Protein AF-U2R0X8-F1 (afdb_monomer_lite)

Secondary structure (DSSP, 8-state):
-TTSHHHHHHHHHHH-SSHHHHHHHHHHHHHS-HHHHHHHHHHHHHH----TT----S---EEEETT--STHHHHHHHHHHHHT--EEEETT--S-HHHHSHHHHHHHHHHHHTTSS--S---

InterPro domains:
  IPR000073 Alpha/beta hydrolase fold-1 [PF12697] (29-105)
  IPR029058 Alpha/Beta hydrolase fold [G3DSA:3.40.50.1820] (2-114)
  IPR029058 Alpha/Beta hydrolase fold [SSF53474] (17-113)

Organism: NCBI:txid553198

pLDDT: mean 84.4, std 14.11, range [36.5, 97.44]

Foldseek 3Di:
DCLDLVNQLVVLVLQWLDPVSSVVSSVVSVPDDSVVVVVVVVCCVVVPPDDLLDEDPDQDEAEAEPSAPDCSVVVSVVNCVSHVWDHHHHYSTYNPNCVHPVPVVVVVVVCSVVVVDGTPDDD

Structure (mmCIF, N/CA/C/O backbone):
data_AF-U2R0X8-F1
#
_entry.id   AF-U2R0X8-F1
#
loop_
_atom_site.group_PDB
_atom_site.id
_atom_site.type_symbol
_atom_site.label_atom_id
_atom_site.label_alt_id
_atom_site.label_comp_id
_atom_site.label_asym_id
_atom_site.label_entity_id
_atom_site.label_seq_id
_atom_site.pdbx_PDB_ins_code
_atom_site.Cartn_x
_atom_site.Cartn_y
_atom_site.Cartn_z
_atom_site.occupancy
_atom_site.B_iso_or_equiv
_atom_site.auth_seq_id
_atom_site.auth_comp_id
_atom_site.auth_asym_id
_atom_site.auth_atom_id
_atom_site.pdbx_PDB_model_num
ATOM 1 N N . CYS A 1 1 ? 4.768 -1.723 -28.329 1.00 40.94 1 CYS A N 1
ATOM 2 C CA . CYS A 1 1 ? 4.203 -2.720 -27.390 1.00 40.94 1 CYS A CA 1
ATOM 3 C C . CYS A 1 1 ? 4.514 -2.299 -25.954 1.00 40.94 1 CYS A C 1
ATOM 5 O O . CYS A 1 1 ? 5.679 -1.994 -25.701 1.00 40.94 1 CYS A O 1
ATOM 7 N N . PRO A 1 2 ? 3.548 -2.266 -25.016 1.00 53.31 2 PRO A N 1
ATOM 8 C CA . PRO A 1 2 ? 3.757 -1.786 -23.642 1.00 53.31 2 PRO A CA 1
ATOM 9 C C . PRO A 1 2 ? 4.503 -2.809 -22.758 1.00 53.31 2 PRO A C 1
ATOM 11 O O . PRO A 1 2 ? 4.303 -2.880 -21.557 1.00 53.31 2 PRO A O 1
ATOM 14 N N . THR A 1 3 ? 5.371 -3.615 -23.365 1.00 61.56 3 THR A N 1
ATOM 15 C CA . THR A 1 3 ? 6.119 -4.725 -22.757 1.00 61.56 3 THR A CA 1
ATOM 16 C C . THR A 1 3 ? 7.622 -4.642 -23.046 1.00 61.56 3 THR A C 1
ATOM 18 O O . THR A 1 3 ? 8.385 -5.518 -22.654 1.00 61.56 3 THR A O 1
ATOM 21 N N . GLY A 1 4 ? 8.081 -3.587 -23.732 1.00 73.50 4 GLY A N 1
ATOM 22 C CA . GLY A 1 4 ? 9.510 -3.345 -23.944 1.00 73.50 4 GLY A CA 1
ATOM 23 C C . GLY A 1 4 ? 10.228 -2.954 -22.647 1.00 73.50 4 GLY A C 1
ATOM 24 O O . GLY A 1 4 ? 9.623 -2.384 -21.741 1.00 73.50 4 GLY A O 1
ATOM 25 N N . ARG A 1 5 ? 11.545 -3.188 -22.574 1.00 79.44 5 ARG A N 1
ATOM 26 C CA . ARG A 1 5 ? 12.385 -2.921 -21.385 1.00 79.44 5 ARG A CA 1
ATOM 27 C C . ARG A 1 5 ? 12.206 -1.502 -20.812 1.00 79.44 5 ARG A C 1
ATOM 29 O O . ARG A 1 5 ? 12.177 -1.331 -19.599 1.00 79.44 5 ARG A O 1
ATOM 36 N N . ALA A 1 6 ? 12.024 -0.499 -21.673 1.00 85.50 6 ALA A N 1
ATOM 37 C CA . ALA A 1 6 ? 11.759 0.883 -21.262 1.00 85.50 6 ALA A CA 1
ATOM 38 C C . ALA A 1 6 ? 10.381 1.076 -20.598 1.00 85.50 6 ALA A C 1
ATOM 40 O O . ALA A 1 6 ? 10.253 1.881 -19.682 1.00 85.50 6 ALA A O 1
ATOM 41 N N . ALA A 1 7 ? 9.354 0.340 -21.034 1.00 84.00 7 ALA A N 1
ATOM 42 C CA . ALA A 1 7 ? 8.029 0.380 -20.415 1.00 84.00 7 ALA A CA 1
ATOM 43 C C . ALA A 1 7 ? 8.052 -0.266 -19.022 1.00 84.00 7 ALA A C 1
ATOM 45 O O . ALA A 1 7 ? 7.551 0.331 -18.075 1.00 84.00 7 ALA A O 1
ATOM 46 N N . LEU A 1 8 ? 8.719 -1.420 -18.883 1.00 86.06 8 LEU A N 1
ATOM 47 C CA . LEU A 1 8 ? 8.909 -2.074 -17.582 1.00 86.06 8 LEU A CA 1
ATOM 48 C C . LEU A 1 8 ? 9.673 -1.181 -16.602 1.00 86.06 8 LEU A C 1
ATOM 50 O O . LEU A 1 8 ? 9.325 -1.114 -15.429 1.00 86.06 8 LEU A O 1
ATOM 54 N N . ARG A 1 9 ? 10.692 -0.461 -17.090 1.00 89.38 9 ARG A N 1
ATOM 55 C CA . ARG A 1 9 ? 11.447 0.487 -16.267 1.00 89.38 9 ARG A CA 1
ATOM 56 C C . ARG A 1 9 ? 10.569 1.623 -15.752 1.00 89.38 9 ARG A C 1
ATOM 58 O O . ARG A 1 9 ? 10.589 1.881 -14.558 1.00 89.38 9 ARG A O 1
ATOM 65 N N . ARG A 1 10 ? 9.758 2.239 -16.619 1.00 89.62 10 ARG A N 1
ATOM 66 C CA . ARG A 1 10 ? 8.824 3.298 -16.202 1.00 89.62 10 ARG A CA 1
ATOM 67 C C . ARG A 1 10 ? 7.833 2.811 -15.148 1.00 89.62 10 ARG A C 1
ATOM 69 O O . ARG A 1 10 ? 7.633 3.507 -14.162 1.00 89.62 10 ARG A O 1
ATOM 76 N N . LEU A 1 11 ? 7.265 1.619 -15.337 1.00 87.62 11 LEU A N 1
ATOM 77 C CA . LEU A 1 11 ? 6.330 1.035 -14.374 1.00 87.62 11 LEU A CA 1
ATOM 78 C C . LEU A 1 11 ? 7.012 0.741 -13.030 1.00 87.62 11 LEU A C 1
ATOM 80 O O . LEU A 1 11 ? 6.452 1.003 -11.970 1.00 87.62 11 LEU A O 1
ATOM 84 N N . ALA A 1 12 ? 8.246 0.238 -13.058 1.00 90.62 12 ALA A N 1
ATOM 85 C CA . ALA A 1 12 ? 9.025 0.016 -11.847 1.00 90.62 12 ALA A CA 1
ATOM 86 C C . ALA A 1 12 ? 9.351 1.328 -11.115 1.00 90.62 12 ALA A C 1
ATOM 88 O O . ALA A 1 12 ? 9.210 1.397 -9.896 1.00 90.62 12 ALA A O 1
ATOM 89 N N . ASP A 1 13 ? 9.747 2.369 -11.851 1.00 91.50 13 ASP A N 1
ATOM 90 C CA . ASP A 1 13 ? 10.094 3.675 -11.288 1.00 91.50 13 ASP A CA 1
ATOM 91 C C . ASP A 1 13 ? 8.876 4.380 -10.665 1.00 91.50 13 ASP A C 1
ATOM 93 O O . ASP A 1 13 ? 9.030 5.066 -9.653 1.00 91.50 13 ASP A O 1
ATOM 97 N N . SER A 1 14 ? 7.670 4.167 -11.210 1.00 90.25 14 SER A N 1
ATOM 98 C CA . SER A 1 14 ? 6.416 4.672 -10.630 1.00 90.25 14 SER A CA 1
ATOM 99 C C . SER A 1 14 ? 5.901 3.843 -9.450 1.00 90.25 14 SER A C 1
ATOM 101 O O . SER A 1 14 ? 5.060 4.322 -8.697 1.00 90.25 14 SER A O 1
ATOM 103 N N . SER A 1 15 ? 6.380 2.607 -9.274 1.00 91.88 15 SER A N 1
ATOM 104 C CA . SER A 1 15 ? 5.873 1.697 -8.237 1.00 91.88 15 SER A CA 1
ATOM 105 C C . SER A 1 15 ? 6.421 1.995 -6.838 1.00 91.88 15 SER A C 1
ATOM 107 O O . SER A 1 15 ? 5.865 1.536 -5.849 1.00 91.88 15 SER A O 1
ATOM 109 N N . SER A 1 16 ? 7.536 2.710 -6.712 1.00 94.12 16 SER A N 1
ATOM 110 C CA . SER A 1 16 ? 8.209 2.886 -5.421 1.00 94.12 16 SER A CA 1
ATOM 111 C C . SER A 1 16 ? 9.035 4.167 -5.388 1.00 94.12 16 SER A C 1
ATOM 113 O O . SER A 1 16 ? 9.567 4.620 -6.411 1.00 94.12 16 SER A O 1
ATOM 115 N N . THR A 1 17 ? 9.162 4.751 -4.199 1.00 95.44 17 THR A N 1
ATOM 116 C CA . THR A 1 17 ? 9.997 5.935 -3.954 1.00 95.44 17 THR A CA 1
ATOM 117 C C . THR A 1 17 ? 11.438 5.579 -3.588 1.00 95.44 17 THR A C 1
ATOM 119 O O . THR A 1 17 ? 12.322 6.431 -3.693 1.00 95.44 17 THR A O 1
ATOM 122 N N . THR A 1 18 ? 11.719 4.315 -3.255 1.00 93.69 18 THR A N 1
ATOM 123 C CA . THR A 1 18 ? 13.058 3.847 -2.882 1.00 93.69 18 THR A CA 1
ATOM 124 C C . THR A 1 18 ? 13.794 3.165 -4.048 1.00 93.69 18 THR A C 1
ATOM 126 O O . THR A 1 18 ? 13.191 2.454 -4.857 1.00 93.69 18 THR A O 1
ATOM 129 N N . PRO A 1 19 ? 15.138 3.279 -4.145 1.00 94.50 19 PRO A N 1
ATOM 130 C CA . PRO A 1 19 ? 15.911 2.534 -5.145 1.00 94.50 19 PRO A CA 1
ATOM 131 C C . PRO A 1 19 ? 15.724 1.014 -5.035 1.00 94.50 19 PRO A C 1
ATOM 133 O O . PRO A 1 19 ? 15.665 0.311 -6.046 1.00 94.50 19 PRO A O 1
ATOM 136 N N . ARG A 1 20 ? 15.602 0.506 -3.800 1.00 92.94 20 ARG A N 1
ATOM 137 C CA . ARG A 1 20 ? 15.380 -0.915 -3.516 1.00 92.94 20 ARG A CA 1
ATOM 138 C C . ARG A 1 20 ? 14.023 -1.383 -4.038 1.00 92.94 20 ARG A C 1
ATOM 140 O O . ARG A 1 20 ? 13.979 -2.420 -4.704 1.00 92.94 20 ARG A O 1
ATOM 147 N N . GLY A 1 21 ? 12.950 -0.641 -3.767 1.00 94.62 21 GLY A N 1
ATOM 148 C CA . GLY A 1 21 ? 11.611 -1.003 -4.226 1.00 94.62 21 GLY A CA 1
ATOM 149 C C . GLY A 1 21 ? 11.470 -0.913 -5.743 1.00 94.62 21 GLY A C 1
ATOM 150 O O . GLY A 1 21 ? 10.962 -1.852 -6.353 1.00 94.62 21 GLY A O 1
ATOM 151 N N . ARG A 1 22 ? 12.054 0.103 -6.391 1.00 95.38 22 ARG A N 1
ATOM 152 C CA . ARG A 1 22 ? 12.123 0.173 -7.867 1.00 95.38 22 ARG A CA 1
ATOM 153 C C . ARG A 1 22 ? 12.874 -1.013 -8.473 1.00 95.38 22 ARG A C 1
ATOM 155 O O . ARG A 1 22 ? 12.430 -1.604 -9.456 1.00 95.38 22 ARG A O 1
ATOM 162 N N . ALA A 1 23 ? 14.002 -1.406 -7.877 1.00 94.38 23 ALA A N 1
ATOM 163 C CA . ALA A 1 23 ? 14.755 -2.571 -8.334 1.00 94.38 23 ALA A CA 1
ATOM 164 C C . ALA A 1 23 ? 13.970 -3.879 -8.144 1.00 94.38 23 ALA A C 1
ATOM 166 O O . ALA A 1 23 ? 14.031 -4.755 -9.008 1.00 94.38 23 ALA A O 1
ATOM 167 N N . LEU A 1 24 ? 13.236 -4.017 -7.036 1.00 94.69 24 LEU A N 1
ATOM 168 C CA . LEU A 1 24 ? 12.338 -5.147 -6.803 1.00 94.69 24 LEU A CA 1
ATOM 169 C C . LEU A 1 24 ? 11.224 -5.188 -7.855 1.00 94.69 24 LEU A C 1
ATOM 171 O O . LEU A 1 24 ? 11.072 -6.215 -8.512 1.00 94.69 24 LEU A O 1
ATOM 175 N N . ALA A 1 25 ? 10.522 -4.073 -8.070 1.00 92.94 25 ALA A N 1
ATOM 176 C CA . ALA A 1 25 ? 9.458 -3.960 -9.064 1.00 92.94 25 ALA A CA 1
ATOM 177 C C . ALA A 1 25 ? 9.951 -4.352 -10.462 1.00 92.94 25 ALA A C 1
ATOM 179 O O . ALA A 1 25 ? 9.330 -5.174 -11.133 1.00 92.94 25 ALA A O 1
ATOM 180 N N . LEU A 1 26 ? 11.116 -3.841 -10.877 1.00 92.94 26 LEU A N 1
ATOM 181 C CA . LEU A 1 26 ? 11.699 -4.174 -12.175 1.00 92.94 26 LEU A CA 1
ATOM 182 C C . LEU A 1 26 ? 11.996 -5.671 -12.307 1.00 92.94 26 LEU A C 1
ATOM 184 O O . LEU A 1 26 ? 11.695 -6.250 -13.349 1.00 92.94 26 LEU A O 1
ATOM 188 N N . ARG A 1 27 ? 12.577 -6.300 -11.274 1.00 92.69 27 ARG A N 1
ATOM 189 C CA . ARG A 1 27 ? 12.849 -7.747 -11.289 1.00 92.69 27 ARG A CA 1
ATOM 190 C C . ARG A 1 27 ? 11.559 -8.556 -11.369 1.00 92.69 27 ARG A C 1
ATOM 192 O O . ARG A 1 27 ? 11.488 -9.463 -12.191 1.00 92.69 27 ARG A O 1
ATOM 199 N N . SER A 1 28 ? 10.551 -8.210 -10.569 1.00 90.81 28 SER A N 1
ATOM 200 C CA . SER A 1 28 ? 9.260 -8.905 -10.567 1.00 90.81 28 SER A CA 1
ATOM 201 C C . SER A 1 28 ? 8.556 -8.788 -11.918 1.00 90.81 28 SER A C 1
ATOM 203 O O . SER A 1 28 ? 8.125 -9.792 -12.474 1.00 90.81 28 SER A O 1
ATOM 205 N N . LEU A 1 29 ? 8.513 -7.586 -12.498 1.00 87.88 29 LEU A N 1
ATOM 206 C CA . LEU A 1 29 ? 7.901 -7.347 -13.806 1.00 87.88 29 LEU A CA 1
ATOM 207 C C . LEU A 1 29 ? 8.651 -8.052 -14.944 1.00 87.88 29 LEU A C 1
ATOM 209 O O . LEU A 1 29 ? 8.023 -8.597 -15.846 1.00 87.88 29 LEU A O 1
ATOM 213 N N . ALA A 1 30 ? 9.987 -8.057 -14.908 1.00 87.81 30 ALA A N 1
ATOM 214 C CA . ALA A 1 30 ? 10.810 -8.720 -15.919 1.00 87.81 30 ALA A CA 1
ATOM 215 C C . ALA A 1 30 ? 10.752 -10.256 -15.841 1.00 87.81 30 ALA A C 1
ATOM 217 O O . ALA A 1 30 ? 11.053 -10.917 -16.833 1.00 87.81 30 ALA A O 1
ATOM 218 N N . ALA A 1 31 ? 10.377 -10.817 -14.688 1.00 87.75 31 ALA A N 1
ATOM 219 C CA . ALA A 1 31 ? 10.194 -12.255 -14.507 1.00 87.75 31 ALA A CA 1
ATOM 220 C C . ALA A 1 31 ? 8.862 -12.772 -15.083 1.00 87.75 31 ALA A C 1
ATOM 222 O O . ALA A 1 31 ? 8.711 -13.976 -15.287 1.00 87.75 31 ALA A O 1
ATOM 223 N N . LEU A 1 32 ? 7.898 -11.887 -15.361 1.00 81.62 32 LEU A N 1
ATOM 224 C CA . LEU A 1 32 ? 6.613 -12.275 -15.935 1.00 81.62 32 LEU A CA 1
ATOM 225 C C . LEU A 1 32 ? 6.733 -12.493 -17.452 1.00 81.62 32 LEU A C 1
ATOM 227 O O . LEU A 1 32 ? 7.287 -11.643 -18.158 1.00 81.62 32 LEU A O 1
ATOM 231 N N . PRO A 1 33 ? 6.144 -13.570 -18.007 1.00 81.00 33 PRO A N 1
ATOM 232 C CA . PRO A 1 33 ? 5.962 -13.684 -19.447 1.00 81.00 33 PRO A CA 1
ATOM 233 C C . PRO A 1 33 ? 5.207 -12.460 -19.986 1.00 81.00 33 PRO A C 1
ATOM 235 O O . PRO A 1 33 ? 4.195 -12.051 -19.418 1.00 81.00 33 PRO A O 1
ATOM 238 N N . ALA A 1 34 ? 5.649 -11.888 -21.112 1.00 70.00 34 ALA A N 1
ATOM 239 C CA . ALA A 1 34 ? 5.085 -10.637 -21.641 1.00 70.00 34 ALA A CA 1
ATOM 240 C C . ALA A 1 34 ? 3.562 -10.696 -21.893 1.00 70.00 34 ALA A C 1
ATOM 242 O O . ALA A 1 34 ? 2.867 -9.692 -21.745 1.00 70.00 34 ALA A O 1
ATOM 243 N N . GLY A 1 35 ? 3.036 -11.873 -22.252 1.00 69.06 35 GLY A N 1
ATOM 244 C CA . GLY A 1 35 ? 1.598 -12.098 -22.424 1.00 69.06 35 GLY A CA 1
ATOM 245 C C . GLY A 1 35 ? 0.815 -12.204 -21.111 1.00 69.06 35 GLY A C 1
ATOM 246 O O . GLY A 1 35 ? -0.387 -11.949 -21.112 1.00 69.06 35 GLY A O 1
ATOM 247 N N . LEU A 1 36 ? 1.482 -12.545 -20.004 1.00 75.12 36 LEU A N 1
ATOM 248 C CA . LEU A 1 36 ? 0.864 -12.715 -18.691 1.00 75.12 36 LEU A CA 1
ATOM 249 C C . LEU A 1 36 ? 0.631 -11.364 -18.013 1.00 75.12 36 LEU A C 1
ATOM 251 O O . LEU A 1 36 ? -0.480 -11.116 -17.575 1.00 75.12 36 LEU A O 1
ATOM 255 N N . LEU A 1 37 ? 1.613 -10.454 -18.031 1.00 70.12 37 LEU A N 1
ATOM 256 C CA . LEU A 1 37 ? 1.479 -9.131 -17.402 1.00 70.12 37 LEU A CA 1
ATOM 257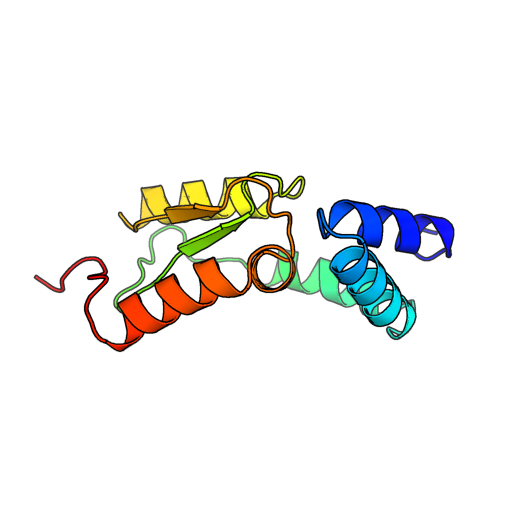 C C . LEU A 1 37 ? 0.259 -8.355 -17.923 1.00 70.12 37 LEU A C 1
ATOM 259 O O . LEU A 1 37 ? -0.524 -7.823 -17.142 1.00 70.12 37 LEU A O 1
ATOM 263 N N . ARG A 1 38 ? 0.066 -8.323 -19.249 1.00 69.44 38 ARG A N 1
ATOM 264 C CA . ARG A 1 38 ? -1.097 -7.654 -19.852 1.00 69.44 38 ARG A CA 1
ATOM 265 C C . ARG A 1 38 ? -2.410 -8.298 -19.405 1.00 69.44 38 ARG A C 1
ATOM 267 O O . ARG A 1 38 ? -3.358 -7.578 -19.129 1.00 69.44 38 ARG A O 1
ATOM 274 N N . ARG A 1 39 ? -2.463 -9.632 -19.354 1.00 69.88 39 ARG A N 1
ATOM 275 C CA . ARG A 1 39 ? -3.659 -10.362 -18.912 1.00 69.88 39 ARG A CA 1
ATOM 276 C C . ARG A 1 39 ? -3.952 -10.100 -17.439 1.00 69.88 39 ARG A C 1
ATOM 278 O O . ARG A 1 39 ? -5.096 -9.845 -17.112 1.00 69.88 39 ARG A O 1
ATOM 285 N N . THR A 1 40 ? -2.934 -10.086 -16.582 1.00 70.19 40 THR A N 1
ATOM 286 C CA . THR A 1 40 ? -3.094 -9.793 -15.152 1.00 70.19 40 THR A CA 1
ATOM 287 C C . THR A 1 40 ? -3.700 -8.411 -14.924 1.00 70.19 40 THR A C 1
ATOM 289 O O . THR A 1 40 ? -4.619 -8.290 -14.129 1.00 70.19 40 THR A O 1
ATOM 292 N N . LEU A 1 41 ? -3.236 -7.384 -15.643 1.00 69.44 41 LEU A N 1
ATOM 293 C CA . LEU A 1 41 ? -3.776 -6.029 -15.484 1.00 69.44 41 LEU A CA 1
ATOM 294 C C . LEU A 1 41 ? -5.234 -5.907 -15.952 1.00 69.44 41 LEU A C 1
ATOM 296 O O . LEU A 1 41 ? -6.001 -5.195 -15.323 1.00 69.44 41 LEU A O 1
ATOM 300 N N . VAL A 1 42 ? -5.613 -6.608 -17.026 1.00 67.19 42 VAL A N 1
ATOM 301 C CA . VAL A 1 42 ? -6.996 -6.611 -17.537 1.00 67.19 42 VAL A CA 1
ATOM 302 C C . VAL A 1 42 ? -7.936 -7.356 -16.589 1.00 67.19 42 VAL A C 1
ATOM 304 O O . VAL A 1 42 ? -8.984 -6.833 -16.246 1.00 67.19 42 VAL A O 1
ATOM 307 N N . VAL A 1 43 ? -7.533 -8.533 -16.103 1.00 65.50 43 VAL A N 1
ATOM 308 C CA . VAL A 1 43 ? -8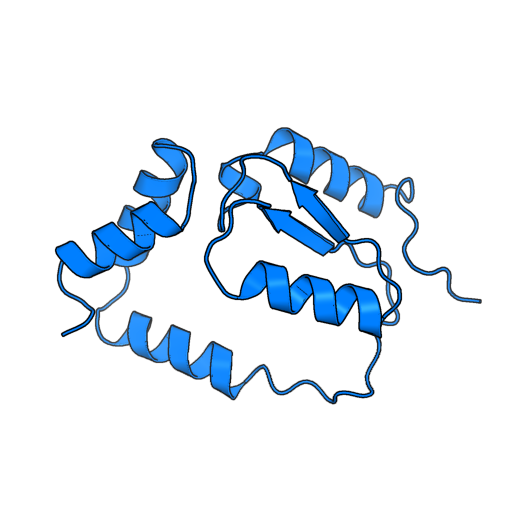.360 -9.347 -15.195 1.00 65.50 43 VAL A CA 1
ATOM 309 C C . VAL A 1 43 ? -8.619 -8.628 -13.873 1.00 65.50 43 VAL A C 1
ATOM 311 O O . VAL A 1 43 ? -9.709 -8.727 -13.331 1.00 65.50 43 VAL A O 1
ATOM 314 N N . VAL A 1 44 ? -7.644 -7.879 -13.350 1.00 64.69 44 VAL A N 1
ATOM 315 C CA . VAL A 1 44 ? -7.857 -7.085 -12.131 1.00 64.69 44 VAL A CA 1
ATOM 316 C C . VAL A 1 44 ? -8.930 -6.014 -12.349 1.00 64.69 44 VAL A C 1
ATOM 318 O O . VAL A 1 44 ? -9.739 -5.802 -11.462 1.00 64.69 44 VAL A O 1
ATOM 321 N N . ASP A 1 45 ? -8.980 -5.367 -13.511 1.00 63.38 45 ASP A N 1
ATOM 322 C CA . ASP A 1 45 ? -9.998 -4.348 -13.804 1.00 63.38 45 ASP A CA 1
ATOM 323 C C . ASP A 1 45 ? -11.392 -4.967 -14.037 1.00 63.38 45 ASP A C 1
ATOM 325 O O . ASP A 1 45 ? -12.392 -4.457 -13.538 1.00 63.38 45 ASP A O 1
ATOM 329 N N . GLU A 1 46 ? -11.450 -6.107 -14.736 1.00 59.00 46 GLU A N 1
ATOM 330 C CA . GLU A 1 46 ? -12.699 -6.807 -15.079 1.00 59.00 46 GLU A CA 1
ATOM 331 C C . GLU A 1 46 ? -13.348 -7.520 -13.875 1.00 59.00 46 GLU A C 1
ATOM 333 O O . GLU A 1 46 ? -14.573 -7.540 -13.762 1.00 59.00 46 GLU A O 1
ATOM 338 N N . GLU A 1 47 ? -12.552 -8.082 -12.959 1.00 55.47 47 GLU A N 1
ATOM 339 C CA . GLU A 1 47 ? -13.047 -8.891 -11.831 1.00 55.47 47 GLU A CA 1
ATOM 340 C C . GLU A 1 47 ? -13.283 -8.079 -10.545 1.00 55.47 47 GLU A C 1
ATOM 342 O O . GLU A 1 47 ? -13.910 -8.571 -9.608 1.00 55.47 47 GLU A O 1
ATOM 347 N N . LEU A 1 48 ? -12.817 -6.825 -10.468 1.00 61.38 48 LEU A N 1
ATOM 348 C CA . LEU A 1 48 ? -13.031 -5.949 -9.303 1.00 61.38 48 LEU A CA 1
ATOM 349 C C . LEU A 1 48 ? -14.419 -5.279 -9.275 1.00 61.38 48 LEU A C 1
ATOM 351 O O . LEU A 1 48 ? -14.614 -4.280 -8.579 1.00 61.38 48 LEU A O 1
ATOM 355 N N . GLY A 1 49 ? -15.401 -5.832 -9.989 1.00 58.78 49 GLY A N 1
ATOM 356 C CA . GLY A 1 49 ? -16.799 -5.416 -9.908 1.00 58.78 49 GLY A CA 1
ATOM 357 C C . GLY A 1 49 ? -17.399 -5.722 -8.535 1.00 58.78 49 GLY A C 1
ATOM 358 O O . GLY A 1 49 ? -18.045 -6.750 -8.351 1.00 58.78 49 GLY A O 1
ATOM 359 N N . ALA A 1 50 ? -17.181 -4.839 -7.563 1.00 62.72 50 ALA A N 1
ATOM 360 C CA . ALA A 1 50 ? -17.856 -4.899 -6.275 1.00 62.72 50 ALA A CA 1
ATOM 361 C C . ALA A 1 50 ? -19.306 -4.409 -6.414 1.00 62.72 50 ALA A C 1
ATOM 363 O O . ALA A 1 50 ? -19.571 -3.430 -7.115 1.00 62.72 50 ALA A O 1
ATOM 364 N N . ASP A 1 51 ? -20.231 -5.072 -5.716 1.00 72.94 51 ASP A N 1
ATOM 365 C CA . ASP A 1 51 ? -21.552 -4.508 -5.439 1.00 72.94 51 ASP A CA 1
ATOM 366 C C . ASP A 1 51 ? -21.349 -3.165 -4.709 1.00 72.94 51 ASP A C 1
ATOM 368 O O . ASP A 1 51 ? -20.740 -3.156 -3.633 1.00 72.94 51 ASP A O 1
ATOM 372 N N . PRO A 1 52 ? -21.797 -2.032 -5.283 1.00 74.38 52 PRO A N 1
ATOM 37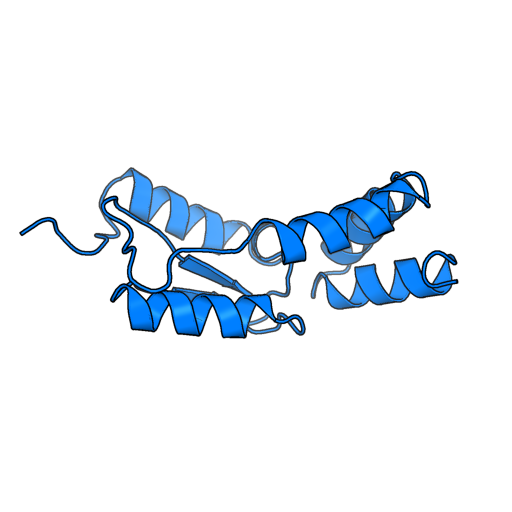3 C CA . PRO A 1 52 ? -21.546 -0.711 -4.718 1.00 74.38 52 PRO A CA 1
ATOM 374 C C . PRO A 1 52 ? -22.232 -0.481 -3.368 1.00 74.38 52 PRO A C 1
ATOM 376 O O . PRO A 1 52 ? -21.913 0.516 -2.723 1.00 74.38 52 PRO A O 1
ATOM 379 N N . ASP A 1 53 ? -23.150 -1.357 -2.950 1.00 81.75 53 ASP A N 1
ATOM 380 C CA . ASP A 1 53 ? -23.858 -1.260 -1.673 1.00 81.75 53 ASP A CA 1
ATOM 381 C C . ASP A 1 53 ? -23.285 -2.201 -0.595 1.00 81.75 53 ASP A C 1
ATOM 383 O O . ASP A 1 53 ? -23.654 -2.109 0.585 1.00 81.75 53 ASP A O 1
ATOM 387 N N . GLN A 1 54 ? -22.371 -3.105 -0.966 1.00 83.62 54 GLN A N 1
ATOM 388 C CA . GLN A 1 54 ? -21.796 -4.069 -0.036 1.00 83.62 54 GLN A CA 1
ATOM 389 C C . GLN A 1 54 ? -20.681 -3.447 0.814 1.00 83.62 54 GLN A C 1
ATOM 391 O O . GLN A 1 54 ? -19.586 -3.164 0.333 1.00 83.62 54 GLN A O 1
ATOM 396 N N . ARG A 1 55 ? -20.931 -3.358 2.126 1.00 86.50 55 ARG A N 1
ATOM 397 C CA . ARG A 1 55 ? -19.952 -2.897 3.122 1.00 86.50 55 ARG A CA 1
ATOM 398 C C . ARG A 1 55 ? -19.138 -4.032 3.734 1.00 86.50 55 ARG A C 1
ATOM 400 O O . ARG A 1 55 ? -19.633 -5.151 3.912 1.00 86.50 55 ARG A O 1
ATOM 407 N N . VAL A 1 56 ? -17.914 -3.730 4.165 1.00 87.12 56 VAL A N 1
ATOM 408 C CA . VAL A 1 56 ? -17.075 -4.689 4.898 1.00 87.12 56 VAL A CA 1
ATOM 409 C C . VAL A 1 56 ? -17.551 -4.878 6.345 1.00 87.12 56 VAL A C 1
ATOM 411 O O . VAL A 1 56 ? -17.606 -3.940 7.134 1.00 87.12 56 VAL A O 1
ATOM 414 N N . GLY A 1 57 ? -17.851 -6.127 6.723 1.00 87.00 57 GLY A N 1
ATOM 415 C CA . GLY A 1 57 ? -18.354 -6.497 8.058 1.00 87.00 57 GLY A CA 1
ATOM 416 C C . GLY A 1 57 ? -17.306 -7.007 9.059 1.00 87.00 57 GLY A C 1
ATOM 417 O O . GLY A 1 57 ? -17.676 -7.612 10.070 1.00 87.00 57 GLY A O 1
ATOM 418 N N . VAL A 1 58 ? -16.011 -6.843 8.774 1.00 86.75 58 VAL A N 1
ATOM 419 C CA . VAL A 1 58 ? -14.890 -7.331 9.604 1.00 86.75 58 VAL A CA 1
ATOM 420 C C . VAL A 1 58 ? -13.869 -6.220 9.874 1.00 86.75 58 VAL A C 1
ATOM 422 O O . VAL A 1 58 ? -13.780 -5.281 9.078 1.00 86.75 58 VAL A O 1
ATOM 425 N N . PRO A 1 59 ? -13.071 -6.304 10.961 1.00 88.44 59 PRO A N 1
ATOM 426 C CA . PRO A 1 59 ? -11.979 -5.363 11.197 1.00 88.44 59 PRO A CA 1
ATOM 427 C C . PRO A 1 59 ? -11.065 -5.265 9.974 1.00 88.44 59 PRO A C 1
ATOM 429 O O . PRO A 1 59 ? -10.544 -6.274 9.501 1.00 88.44 59 PRO A O 1
ATOM 432 N N . THR A 1 60 ? -10.901 -4.049 9.457 1.00 91.50 60 THR A N 1
ATOM 433 C CA . THR A 1 60 ? -10.228 -3.794 8.179 1.00 91.50 60 THR A CA 1
ATOM 434 C C . THR A 1 60 ? -9.293 -2.607 8.315 1.00 91.50 60 THR A C 1
ATOM 436 O O . THR A 1 60 ? -9.691 -1.552 8.803 1.00 91.50 60 THR A O 1
ATOM 439 N N . LEU A 1 61 ? -8.051 -2.789 7.866 1.00 93.50 61 LEU A N 1
ATOM 440 C CA . LEU A 1 61 ? -7.037 -1.745 7.777 1.00 93.50 61 LEU A CA 1
ATOM 441 C C . LEU A 1 61 ? -6.864 -1.345 6.314 1.00 93.50 61 LEU A C 1
ATOM 443 O O . LEU A 1 61 ? -6.485 -2.174 5.487 1.00 93.50 61 LEU A O 1
ATOM 447 N N . LEU A 1 62 ? -7.080 -0.066 6.014 1.00 95.31 62 LEU A N 1
ATOM 448 C CA . LEU A 1 62 ? -6.722 0.518 4.728 1.00 95.31 62 LEU A CA 1
ATOM 449 C C . LEU A 1 62 ? -5.412 1.295 4.882 1.00 95.31 62 LEU A C 1
ATOM 451 O O . LEU A 1 62 ? -5.326 2.232 5.675 1.00 95.31 62 LEU A O 1
ATOM 455 N N . VAL A 1 63 ? -4.389 0.913 4.117 1.00 96.25 63 VAL A N 1
ATOM 456 C CA . VAL A 1 63 ? -3.079 1.574 4.106 1.00 96.25 63 VAL A CA 1
ATOM 457 C C . VAL A 1 63 ? -2.557 1.700 2.677 1.00 96.25 63 VAL A C 1
ATOM 459 O O . VAL A 1 63 ? -2.562 0.727 1.925 1.00 96.25 63 VAL A O 1
ATOM 462 N N . CYS A 1 64 ? -2.098 2.890 2.294 1.00 96.62 64 CYS A N 1
ATOM 463 C CA . CYS A 1 64 ? -1.461 3.129 0.997 1.00 96.62 64 CYS A CA 1
ATOM 464 C C . CYS A 1 64 ? -0.353 4.176 1.094 1.00 96.62 64 CYS A C 1
ATOM 466 O O . CYS A 1 64 ? -0.292 4.953 2.045 1.00 96.62 64 CYS A O 1
ATOM 468 N N . GLY A 1 65 ? 0.517 4.232 0.089 1.00 96.56 65 GLY A N 1
ATOM 469 C CA . GLY A 1 65 ? 1.502 5.300 -0.019 1.00 96.56 65 GLY A CA 1
ATOM 470 C C . GLY A 1 65 ? 0.869 6.614 -0.474 1.00 96.56 65 GLY A C 1
ATOM 471 O O . GLY A 1 65 ? 0.107 6.652 -1.442 1.00 96.56 65 GLY A O 1
ATOM 472 N N . ALA A 1 66 ? 1.194 7.720 0.194 1.00 95.19 66 ALA A N 1
ATOM 473 C CA . ALA A 1 66 ? 0.698 9.044 -0.187 1.00 95.19 66 ALA A CA 1
ATOM 474 C C . ALA A 1 66 ? 1.298 9.548 -1.514 1.00 95.19 66 ALA A C 1
ATOM 476 O O . ALA A 1 66 ? 0.719 10.432 -2.151 1.00 95.19 66 ALA A O 1
ATOM 477 N N . ALA A 1 67 ? 2.445 8.996 -1.923 1.00 94.00 67 ALA A N 1
ATOM 478 C CA . ALA A 1 67 ? 3.104 9.276 -3.194 1.00 94.00 67 ALA A CA 1
ATOM 479 C C . ALA A 1 67 ? 2.762 8.243 -4.284 1.00 94.00 67 ALA A C 1
ATOM 481 O O . ALA A 1 67 ? 3.388 8.263 -5.345 1.00 94.00 67 ALA A O 1
ATOM 482 N N . ASP A 1 68 ? 1.792 7.347 -4.052 1.00 90.00 68 ASP A N 1
ATOM 483 C CA . ASP A 1 68 ? 1.284 6.478 -5.113 1.00 90.00 68 ASP A CA 1
ATOM 484 C C . ASP A 1 68 ? 0.628 7.330 -6.214 1.00 90.00 68 ASP A C 1
ATOM 486 O O . ASP A 1 68 ? -0.318 8.090 -5.976 1.00 90.00 68 ASP A O 1
ATOM 490 N N . ALA A 1 69 ? 1.188 7.223 -7.419 1.00 77.75 69 ALA A N 1
ATOM 491 C CA . ALA A 1 69 ? 0.747 7.931 -8.614 1.00 77.75 69 ALA A CA 1
ATOM 492 C C . ALA A 1 69 ? -0.300 7.145 -9.426 1.00 77.75 69 ALA A C 1
ATOM 494 O O . ALA A 1 69 ? -0.785 7.658 -10.434 1.00 77.75 69 ALA A O 1
ATOM 495 N N . ALA A 1 70 ? -0.627 5.916 -9.018 1.00 78.75 70 ALA A N 1
ATOM 496 C CA . ALA A 1 70 ? -1.697 5.111 -9.595 1.00 78.75 70 ALA A CA 1
ATOM 497 C C . ALA A 1 70 ? -3.058 5.402 -8.930 1.00 78.75 70 ALA A C 1
ATOM 499 O O . ALA A 1 70 ? -3.167 6.134 -7.943 1.00 78.75 70 ALA A O 1
ATOM 500 N N . ASP A 1 71 ? -4.116 4.767 -9.441 1.00 81.88 71 ASP A N 1
ATOM 501 C CA . ASP A 1 71 ? -5.493 4.965 -8.966 1.00 81.88 71 ASP A CA 1
ATOM 502 C C . ASP A 1 71 ? -5.803 4.325 -7.602 1.00 81.88 71 ASP A C 1
ATOM 504 O O . ASP A 1 71 ? -6.906 4.501 -7.073 1.00 81.88 71 ASP A O 1
ATOM 508 N N . VAL A 1 72 ? -4.850 3.616 -6.986 1.00 85.00 72 VAL A N 1
ATOM 509 C CA . VAL A 1 72 ? -5.056 2.928 -5.700 1.00 85.00 72 VAL A CA 1
ATOM 510 C C . VAL A 1 72 ? -5.446 3.909 -4.603 1.00 85.00 72 VAL A C 1
ATOM 512 O O . VAL A 1 72 ? -6.454 3.699 -3.936 1.00 85.00 72 VAL A O 1
ATOM 515 N N . ARG A 1 73 ? -4.720 5.022 -4.451 1.00 89.81 73 ARG A N 1
ATOM 516 C CA . ARG A 1 73 ? -5.016 6.019 -3.409 1.00 89.81 73 ARG A CA 1
ATOM 517 C C . ARG A 1 73 ? -6.419 6.607 -3.561 1.00 89.81 73 ARG A C 1
ATOM 519 O O . ARG A 1 73 ? -7.164 6.711 -2.589 1.00 89.81 73 ARG A O 1
ATOM 526 N N . ALA A 1 74 ? -6.802 6.970 -4.785 1.00 89.56 74 ALA A N 1
ATOM 527 C CA . ALA A 1 74 ? -8.137 7.493 -5.063 1.00 89.56 74 ALA A CA 1
ATOM 528 C C . ALA A 1 74 ? -9.223 6.443 -4.772 1.00 89.56 74 ALA A C 1
ATOM 530 O O . ALA A 1 74 ? -10.256 6.769 -4.187 1.00 89.56 74 ALA A O 1
ATOM 531 N N . SER A 1 75 ? -8.970 5.184 -5.130 1.00 89.06 75 SER A N 1
ATOM 532 C CA . SER A 1 75 ? -9.885 4.064 -4.890 1.00 89.06 75 SER A CA 1
ATOM 533 C C . SER A 1 75 ? -10.039 3.752 -3.401 1.00 89.06 75 SER A C 1
ATOM 535 O O . SER A 1 75 ? -11.162 3.633 -2.920 1.00 89.06 75 SER A O 1
ATOM 537 N N . MET A 1 76 ? -8.944 3.730 -2.639 1.00 91.94 76 MET A N 1
ATOM 538 C CA . MET A 1 76 ? -8.979 3.493 -1.192 1.00 91.94 76 MET A CA 1
ATOM 539 C C . MET A 1 76 ? -9.646 4.638 -0.429 1.00 91.94 76 MET A C 1
ATOM 541 O O . MET A 1 76 ? -10.359 4.374 0.532 1.00 91.94 76 MET A O 1
ATOM 545 N N . ARG A 1 77 ? -9.506 5.895 -0.876 1.00 92.94 77 ARG A N 1
ATOM 546 C CA . ARG A 1 77 ? -10.273 7.023 -0.312 1.00 92.94 77 ARG A CA 1
ATOM 547 C C . ARG A 1 77 ? -11.776 6.855 -0.519 1.00 92.94 77 ARG A C 1
ATOM 549 O O . ARG A 1 77 ? -12.541 7.097 0.411 1.00 92.94 77 ARG A O 1
ATOM 556 N N . ARG A 1 78 ? -12.201 6.434 -1.717 1.00 91.44 78 ARG A N 1
ATOM 557 C CA . ARG A 1 78 ? -13.620 6.154 -1.997 1.00 91.44 78 ARG A CA 1
ATOM 558 C C . ARG A 1 78 ? -14.141 5.012 -1.129 1.00 91.44 78 ARG A C 1
ATOM 560 O O . ARG A 1 78 ? -15.207 5.159 -0.545 1.00 91.44 78 ARG A O 1
ATOM 567 N N . TRP A 1 79 ? -13.372 3.933 -0.992 1.00 90.06 79 TRP A N 1
ATOM 568 C CA . TRP A 1 79 ? -13.736 2.809 -0.129 1.00 90.06 79 TRP A CA 1
ATOM 569 C C . TRP A 1 79 ? -13.835 3.226 1.343 1.00 90.06 79 TRP A C 1
ATOM 571 O O . TRP A 1 79 ? -14.846 2.971 1.989 1.00 90.06 79 TRP A O 1
ATOM 581 N N . ALA A 1 80 ? -12.839 3.954 1.852 1.00 92.81 80 ALA A N 1
ATOM 582 C CA . ALA A 1 80 ? -12.841 4.461 3.219 1.00 92.81 80 ALA A CA 1
ATOM 583 C C . ALA A 1 80 ? -14.073 5.328 3.514 1.00 92.81 80 ALA A C 1
ATOM 585 O O . ALA A 1 80 ? -14.719 5.152 4.543 1.00 92.81 80 ALA A O 1
ATOM 586 N N . ALA A 1 81 ? -14.431 6.223 2.588 1.00 92.06 81 ALA A N 1
ATOM 587 C CA . ALA A 1 81 ? -15.624 7.054 2.710 1.00 92.06 81 ALA A CA 1
ATOM 588 C C . ALA A 1 81 ? -16.924 6.238 2.632 1.00 92.06 81 ALA A C 1
ATOM 590 O O . ALA A 1 81 ? -17.855 6.511 3.387 1.00 92.06 81 ALA A O 1
ATOM 591 N N . HIS A 1 82 ? -16.984 5.245 1.741 1.00 90.38 82 HIS A N 1
ATOM 592 C CA . HIS A 1 82 ? -18.148 4.374 1.593 1.00 90.38 82 HIS A CA 1
ATOM 593 C C . HIS A 1 82 ? -18.411 3.573 2.878 1.00 90.38 82 HIS A C 1
ATOM 595 O O . HIS A 1 82 ? -19.513 3.648 3.426 1.00 90.38 82 HIS A O 1
ATOM 601 N N . ASP A 1 83 ? -17.388 2.906 3.419 1.00 90.75 83 ASP A N 1
ATOM 602 C CA . ASP A 1 83 ? -17.511 1.993 4.566 1.00 90.75 83 ASP A CA 1
ATOM 603 C C . ASP A 1 83 ? -17.313 2.661 5.935 1.00 90.75 83 ASP A C 1
ATOM 605 O O . ASP A 1 83 ? -17.557 2.031 6.963 1.00 90.75 83 ASP A O 1
ATOM 609 N N . GLY A 1 84 ? -16.897 3.929 5.978 1.00 90.44 84 GLY A N 1
ATOM 610 C CA . GLY A 1 84 ? -16.541 4.609 7.228 1.00 90.44 84 GLY A CA 1
ATOM 611 C C . GLY A 1 84 ? -15.260 4.054 7.866 1.00 90.44 84 GLY A C 1
ATOM 612 O O . GLY A 1 84 ? -15.157 3.989 9.090 1.00 90.44 84 GLY A O 1
ATOM 613 N N . LEU A 1 85 ? -14.298 3.620 7.046 1.00 90.75 85 LEU A N 1
ATOM 614 C CA . LEU A 1 85 ? -13.029 3.032 7.488 1.00 90.75 85 LEU A CA 1
ATOM 615 C C . LEU A 1 85 ? -11.947 4.100 7.672 1.00 90.75 85 LEU A C 1
ATOM 617 O O . LEU A 1 85 ? -11.903 5.100 6.955 1.00 90.75 85 LEU A O 1
ATOM 621 N N . ALA A 1 86 ? -11.011 3.845 8.587 1.00 90.31 86 ALA A N 1
ATOM 622 C CA . ALA A 1 86 ? -9.784 4.626 8.681 1.00 90.31 86 ALA A CA 1
ATOM 623 C C . ALA A 1 86 ? -8.836 4.272 7.521 1.00 90.31 86 ALA A C 1
ATOM 625 O O . ALA A 1 86 ? -8.518 3.101 7.303 1.00 90.31 86 ALA A O 1
ATOM 626 N N . LEU A 1 87 ? -8.365 5.295 6.801 1.00 94.88 87 LEU A N 1
ATOM 627 C CA . LEU A 1 87 ? -7.329 5.178 5.776 1.00 94.88 87 LEU A C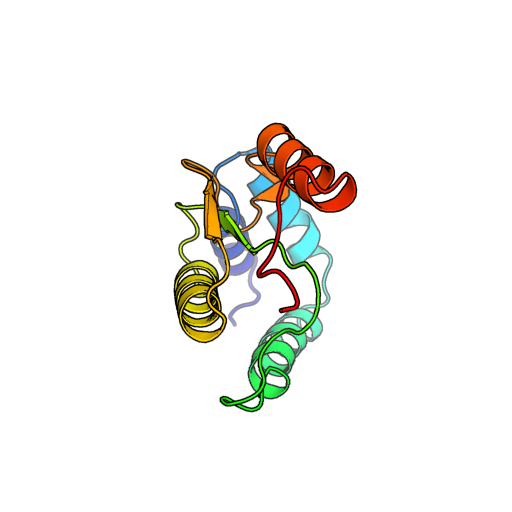A 1
ATOM 628 C C . LEU A 1 87 ? -6.022 5.796 6.275 1.00 94.88 87 LEU A C 1
ATOM 630 O O . LEU A 1 87 ? -5.971 6.982 6.597 1.00 94.88 87 LEU A O 1
ATOM 634 N N . HIS A 1 88 ? -4.956 5.000 6.270 1.00 96.62 88 HIS A N 1
ATOM 635 C CA . HIS A 1 88 ? -3.604 5.434 6.597 1.00 96.62 88 HIS A CA 1
ATOM 636 C C . HIS A 1 88 ? -2.802 5.692 5.316 1.00 96.62 88 HIS A C 1
ATOM 638 O O . HIS A 1 88 ? -2.333 4.763 4.657 1.00 96.62 88 HIS A O 1
ATOM 644 N N . GLU A 1 89 ? -2.632 6.964 4.957 1.00 96.75 89 GLU A N 1
ATOM 645 C CA . GLU A 1 89 ? -1.781 7.375 3.836 1.00 96.75 89 GLU A CA 1
ATOM 646 C C . GLU A 1 89 ? -0.358 7.650 4.340 1.00 96.75 89 GLU A C 1
ATOM 648 O O . GLU A 1 89 ? -0.125 8.641 5.030 1.00 96.75 89 GLU A O 1
ATOM 653 N N . ILE A 1 90 ? 0.601 6.782 4.006 1.00 97.31 90 ILE A N 1
ATOM 654 C CA . ILE A 1 90 ? 1.979 6.884 4.501 1.00 97.31 90 ILE A CA 1
ATOM 655 C C . ILE A 1 90 ? 2.760 7.938 3.698 1.00 97.31 90 ILE A C 1
ATOM 657 O O . ILE A 1 90 ? 2.942 7.764 2.483 1.00 97.31 90 ILE A O 1
ATOM 661 N N . PRO A 1 91 ? 3.235 9.031 4.328 1.00 96.12 91 PRO A N 1
ATOM 662 C CA . PRO A 1 91 ? 4.008 10.061 3.641 1.00 96.12 91 PRO A CA 1
ATOM 663 C C . PRO A 1 91 ? 5.284 9.495 3.015 1.00 96.12 91 PRO A C 1
ATOM 665 O O . PRO A 1 91 ? 5.985 8.693 3.618 1.00 96.12 91 PRO A O 1
ATOM 668 N N . GLY A 1 92 ? 5.605 9.922 1.793 1.00 95.00 92 GLY A N 1
ATOM 669 C CA . GLY A 1 92 ? 6.843 9.524 1.114 1.00 95.00 92 GLY A CA 1
ATOM 670 C C . GLY A 1 92 ? 6.874 8.092 0.566 1.00 95.00 92 GLY A C 1
ATOM 671 O O . GLY A 1 92 ? 7.806 7.772 -0.167 1.00 95.00 92 GLY A O 1
ATOM 672 N N . ALA A 1 93 ? 5.871 7.255 0.839 1.00 96.81 93 ALA A N 1
ATOM 673 C CA . ALA A 1 93 ? 5.758 5.914 0.267 1.00 96.81 93 ALA A CA 1
ATOM 674 C C . ALA A 1 93 ? 4.973 5.917 -1.057 1.00 96.81 93 ALA A C 1
ATOM 676 O O . ALA A 1 93 ? 4.002 6.666 -1.207 1.00 96.81 93 ALA A O 1
ATOM 677 N N . GLY A 1 94 ? 5.401 5.088 -2.013 1.00 95.00 94 GLY A N 1
ATOM 678 C CA . GLY A 1 94 ? 4.744 4.895 -3.307 1.00 95.00 94 GLY A CA 1
ATOM 679 C C . GLY A 1 94 ? 3.737 3.743 -3.304 1.00 95.00 94 GLY A C 1
ATOM 680 O O . GLY A 1 94 ? 3.190 3.369 -2.267 1.00 95.00 94 GLY A O 1
ATOM 681 N N . HIS A 1 95 ? 3.511 3.153 -4.479 1.00 95.19 95 HIS A N 1
ATOM 682 C CA . HIS A 1 95 ? 2.591 2.025 -4.659 1.00 95.19 95 HIS A CA 1
ATOM 683 C C . HIS A 1 95 ? 2.980 0.799 -3.815 1.00 95.19 95 HIS A C 1
ATOM 685 O O . HIS A 1 95 ? 2.142 0.158 -3.185 1.00 95.19 95 HIS A O 1
ATOM 691 N N . LEU A 1 96 ? 4.278 0.500 -3.733 1.00 95.38 96 LEU A N 1
ATOM 692 C CA . LEU A 1 96 ? 4.829 -0.565 -2.897 1.00 95.38 96 LEU A CA 1
ATOM 693 C C . LEU A 1 96 ? 5.043 -0.086 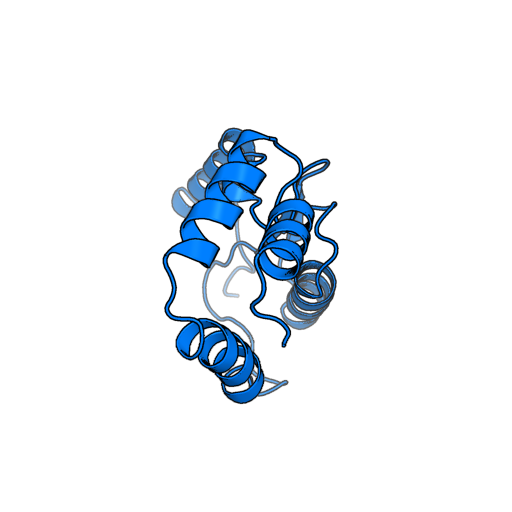-1.452 1.00 95.38 96 LEU A C 1
ATOM 695 O O . LEU A 1 96 ? 6.162 -0.117 -0.938 1.00 95.38 96 LEU A O 1
ATOM 699 N N . VAL A 1 97 ? 3.966 0.343 -0.787 1.00 96.25 97 VAL A N 1
ATOM 700 C CA . VAL A 1 97 ? 4.007 0.930 0.567 1.00 96.25 97 VAL A CA 1
ATOM 701 C C . VAL A 1 97 ? 4.694 0.027 1.600 1.00 96.25 97 VAL A C 1
ATOM 703 O O . VAL A 1 97 ? 5.456 0.509 2.428 1.00 96.25 97 VAL A O 1
ATOM 706 N N . THR A 1 98 ? 4.521 -1.294 1.500 1.00 95.81 98 THR A N 1
ATOM 707 C CA . THR A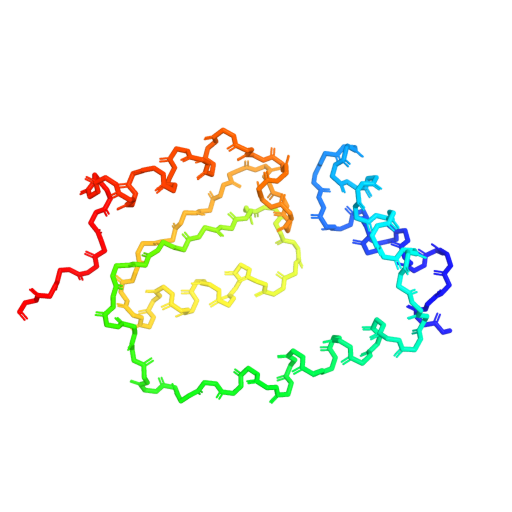 1 98 ? 5.168 -2.290 2.378 1.00 95.81 98 THR A CA 1
ATOM 708 C C . THR A 1 98 ? 6.685 -2.373 2.202 1.00 95.81 98 THR A C 1
ATOM 710 O O . THR A 1 98 ? 7.373 -2.897 3.072 1.00 95.81 98 THR A O 1
ATOM 713 N N . VAL A 1 99 ? 7.213 -1.901 1.071 1.00 96.62 99 VAL A N 1
ATOM 714 C CA . VAL A 1 99 ? 8.653 -1.879 0.777 1.00 96.62 99 VAL A CA 1
ATOM 715 C C . VAL A 1 99 ? 9.252 -0.511 1.074 1.00 96.62 99 VAL A C 1
ATOM 717 O O . VAL A 1 99 ? 10.393 -0.444 1.524 1.00 96.62 99 VAL A O 1
ATOM 720 N N . ASP A 1 100 ? 8.504 0.560 0.807 1.00 97.00 100 ASP A N 1
ATOM 721 C CA . ASP A 1 100 ? 8.963 1.930 1.037 1.00 97.00 100 ASP A CA 1
ATOM 722 C C . ASP A 1 100 ? 8.903 2.332 2.520 1.00 97.00 100 ASP A C 1
ATOM 724 O O . ASP A 1 100 ? 9.737 3.121 2.952 1.00 97.00 100 ASP A O 1
ATOM 728 N N . ALA A 1 101 ? 7.956 1.774 3.282 1.00 97.00 101 ALA A N 1
ATOM 729 C CA . ALA A 1 101 ? 7.701 2.093 4.689 1.00 97.00 101 ALA A CA 1
ATOM 730 C C . ALA A 1 101 ? 7.387 0.827 5.525 1.00 97.00 101 ALA A C 1
ATOM 732 O O . ALA A 1 101 ? 6.278 0.675 6.056 1.00 97.00 101 ALA A O 1
ATOM 733 N N . PRO A 1 102 ? 8.312 -0.153 5.591 1.00 96.81 102 PRO A N 1
ATOM 734 C CA . PRO A 1 102 ? 8.028 -1.448 6.204 1.00 96.81 102 PRO A CA 1
ATOM 735 C C . PRO A 1 102 ? 7.729 -1.345 7.704 1.00 96.81 102 PRO A C 1
ATOM 737 O O . PRO A 1 102 ? 6.852 -2.061 8.194 1.00 96.81 102 PRO A O 1
ATOM 740 N N . GLU A 1 103 ? 8.411 -0.460 8.433 1.00 97.31 103 GLU A N 1
ATOM 741 C CA . GLU A 1 103 ? 8.207 -0.272 9.870 1.00 97.31 103 GLU A CA 1
ATOM 742 C C . GLU A 1 103 ? 6.829 0.329 10.174 1.00 97.31 103 GLU A C 1
ATOM 744 O O . GLU A 1 103 ? 6.104 -0.227 11.006 1.00 97.31 103 GLU A O 1
ATOM 749 N N . GLU A 1 104 ? 6.421 1.402 9.480 1.00 97.25 104 GLU A N 1
ATOM 750 C CA . GLU A 1 104 ? 5.096 1.997 9.694 1.00 97.25 104 GLU A CA 1
ATOM 751 C C . GLU A 1 104 ? 3.971 1.018 9.344 1.00 97.25 104 GLU A C 1
ATOM 753 O O . GLU A 1 104 ? 3.026 0.853 10.121 1.00 97.25 104 GLU A O 1
ATOM 758 N N . VAL A 1 105 ? 4.078 0.322 8.206 1.00 96.81 105 VAL A N 1
ATOM 759 C CA . VAL A 1 105 ? 3.057 -0.651 7.789 1.00 96.81 105 VAL A CA 1
ATOM 760 C C . VAL A 1 105 ? 2.975 -1.820 8.770 1.00 96.81 105 VAL A C 1
ATOM 762 O O . VAL A 1 105 ? 1.875 -2.233 9.140 1.00 96.81 105 VAL A O 1
ATOM 765 N N . THR A 1 106 ? 4.115 -2.333 9.240 1.00 97.44 106 THR A N 1
ATOM 766 C CA . THR A 1 106 ? 4.140 -3.411 10.240 1.00 97.44 106 THR A CA 1
ATOM 767 C C . THR A 1 106 ? 3.500 -2.963 11.553 1.00 97.44 106 THR A C 1
ATOM 769 O O . THR A 1 106 ? 2.717 -3.714 12.133 1.00 97.44 106 THR A O 1
ATOM 772 N N . GLY A 1 107 ? 3.770 -1.733 12.001 1.00 97.06 107 GLY A N 1
ATOM 773 C CA . GLY A 1 107 ? 3.142 -1.163 13.194 1.00 97.06 107 GLY A CA 1
ATOM 774 C C . GLY A 1 107 ? 1.617 -1.095 13.083 1.00 97.06 107 GLY A C 1
ATOM 775 O O . GLY A 1 107 ? 0.915 -1.519 14.003 1.00 97.06 107 GLY A O 1
ATOM 776 N N . LEU A 1 108 ? 1.097 -0.643 11.938 1.00 96.31 108 LEU A N 1
ATOM 777 C CA . LEU A 1 108 ? -0.346 -0.613 11.678 1.00 96.31 108 LEU A CA 1
ATOM 778 C C . LEU A 1 108 ? -0.956 -2.022 11.648 1.00 96.31 108 LEU A C 1
ATOM 780 O O . LEU A 1 108 ? -1.996 -2.262 12.259 1.00 96.31 108 LEU A O 1
ATOM 784 N N . LEU A 1 109 ? -0.299 -2.977 10.987 1.00 95.56 109 LEU A N 1
ATOM 785 C CA . LEU A 1 109 ? -0.766 -4.366 10.941 1.00 95.56 109 LEU A CA 1
ATOM 786 C C . LEU A 1 109 ? -0.836 -4.988 12.337 1.00 95.56 109 LEU A C 1
ATOM 788 O O . LEU A 1 109 ? -1.848 -5.589 12.694 1.00 95.56 109 LEU A O 1
ATOM 792 N N . LEU A 1 110 ? 0.208 -4.814 13.148 1.00 95.94 110 LEU A N 1
ATOM 793 C CA . LEU A 1 110 ? 0.211 -5.288 14.531 1.00 95.94 110 LEU A CA 1
ATOM 794 C C . LEU A 1 110 ? -0.873 -4.595 15.360 1.00 95.94 110 LEU A C 1
ATOM 796 O O . LEU A 1 110 ? -1.553 -5.262 16.140 1.00 95.94 110 LEU A O 1
ATOM 800 N N . GLY A 1 111 ? -1.084 -3.293 15.159 1.00 94.06 111 GLY A N 1
ATOM 801 C CA . GLY A 1 111 ? -2.163 -2.545 15.798 1.00 94.06 111 GLY A CA 1
ATOM 802 C C . GLY A 1 111 ? -3.543 -3.141 15.509 1.00 94.06 111 GLY A C 1
ATOM 803 O O . GLY A 1 111 ? -4.319 -3.358 16.437 1.00 94.06 111 GLY A O 1
ATOM 804 N N . LEU A 1 112 ? -3.828 -3.490 14.250 1.00 92.88 112 LEU A N 1
ATOM 805 C CA . LEU A 1 112 ? -5.070 -4.177 13.879 1.00 92.88 112 LEU A CA 1
ATOM 806 C C . LEU A 1 112 ? -5.172 -5.557 14.548 1.00 92.88 112 LEU A C 1
ATOM 808 O O . LEU A 1 112 ? -6.181 -5.867 15.177 1.00 92.88 112 LEU A O 1
ATOM 812 N N . LEU A 1 113 ? -4.127 -6.383 14.431 1.00 92.50 113 LEU A N 1
ATOM 813 C CA . LEU A 1 113 ? -4.134 -7.773 14.910 1.00 92.50 113 LEU A CA 1
ATOM 814 C C . LEU A 1 113 ? -4.248 -7.888 16.434 1.00 92.50 113 LEU A C 1
ATOM 816 O O . LEU A 1 113 ? -4.804 -8.859 16.941 1.00 92.50 113 LEU A O 1
ATOM 820 N N . THR A 1 114 ? -3.727 -6.904 17.163 1.00 93.56 114 THR A N 1
ATOM 821 C CA . THR A 1 114 ? -3.807 -6.834 18.631 1.00 93.56 114 THR A CA 1
ATOM 822 C C . THR A 1 114 ? -5.057 -6.109 19.132 1.00 93.56 114 THR A C 1
ATOM 824 O O . THR A 1 114 ? -5.284 -6.058 20.339 1.00 93.56 114 THR A O 1
ATOM 827 N N . GLY A 1 115 ? -5.875 -5.552 18.231 1.00 86.06 115 GLY A N 1
ATOM 828 C CA . GLY A 1 115 ? -7.070 -4.776 18.572 1.00 86.06 115 GLY A CA 1
ATOM 829 C C . GLY A 1 115 ? -6.790 -3.345 19.048 1.00 86.06 115 GLY A C 1
ATOM 830 O O . GLY A 1 115 ? -7.719 -2.654 19.456 1.00 86.06 115 GLY A O 1
ATOM 831 N N . ALA A 1 116 ? -5.538 -2.881 18.983 1.00 80.44 116 ALA A N 1
ATOM 832 C CA . ALA A 1 116 ? -5.162 -1.498 19.285 1.00 80.44 116 ALA A CA 1
ATOM 833 C C . ALA A 1 116 ? -5.628 -0.500 18.204 1.00 80.44 116 ALA A C 1
ATOM 835 O O . ALA A 1 116 ? -5.778 0.687 18.485 1.00 80.44 116 ALA A O 1
ATOM 836 N N . LEU A 1 117 ? -5.883 -0.981 16.982 1.00 76.25 117 LEU A N 1
ATOM 837 C CA . LEU A 1 117 ? -6.616 -0.266 15.940 1.00 76.25 117 LEU A CA 1
ATOM 838 C C . LEU A 1 117 ? -7.995 -0.910 15.804 1.00 76.25 117 LEU A C 1
ATOM 840 O O . LEU A 1 117 ? -8.135 -2.004 15.256 1.00 76.25 117 LEU A O 1
ATOM 844 N N . THR A 1 118 ? -9.021 -0.249 16.328 1.00 59.75 118 THR A N 1
ATOM 845 C CA . THR A 1 118 ? -10.402 -0.688 16.150 1.00 59.75 118 THR A CA 1
ATOM 846 C C . THR A 1 118 ? -10.893 -0.281 14.759 1.00 59.75 118 THR A C 1
ATOM 848 O O . THR A 1 118 ? -10.883 0.892 14.395 1.00 59.75 118 THR A O 1
ATOM 851 N N . GLY A 1 119 ? -11.321 -1.264 13.958 1.00 57.53 119 GLY A N 1
ATOM 852 C CA . GLY A 1 119 ? -12.187 -1.012 12.798 1.00 57.53 119 GLY A CA 1
ATOM 853 C C . GLY A 1 119 ? -13.589 -0.578 13.253 1.00 57.53 119 GLY A C 1
ATOM 854 O O . GLY A 1 119 ? -13.837 -0.556 14.463 1.00 57.53 119 GLY A O 1
ATOM 855 N N . PRO A 1 120 ? -14.521 -0.249 12.335 1.00 50.41 120 PRO A N 1
ATOM 856 C CA . PRO A 1 120 ? -15.891 0.088 12.710 1.00 50.41 120 PRO A CA 1
ATOM 857 C C . PRO A 1 120 ? -16.444 -1.035 13.588 1.00 50.41 120 PRO A C 1
ATOM 859 O O . PRO A 1 120 ? -16.541 -2.193 13.173 1.00 50.41 120 PRO A O 1
ATOM 862 N N . GLY A 1 121 ? -16.693 -0.697 14.853 1.00 49.03 121 GLY A N 1
ATOM 863 C CA . GLY A 1 121 ? -17.193 -1.639 15.836 1.00 49.03 121 GLY A CA 1
ATOM 864 C C . GLY A 1 121 ? -18.510 -2.208 15.336 1.00 49.03 121 GLY A C 1
ATOM 865 O O . GLY A 1 121 ? -19.368 -1.467 14.859 1.00 49.03 121 GLY A O 1
ATOM 866 N N . ARG A 1 122 ? -18.666 -3.529 15.431 1.00 45.47 122 ARG A N 1
ATOM 867 C CA . ARG A 1 122 ? -19.980 -4.153 15.293 1.00 45.47 122 ARG A CA 1
ATOM 868 C C . ARG A 1 122 ? -20.835 -3.611 16.442 1.00 45.47 122 ARG A C 1
ATOM 870 O O . ARG A 1 122 ? -20.595 -3.988 17.587 1.00 45.47 122 ARG A O 1
ATOM 877 N N . ALA A 1 123 ? -21.717 -2.664 16.133 1.00 36.50 123 ALA A N 1
ATOM 878 C CA . ALA A 1 123 ? -22.835 -2.303 16.996 1.00 36.50 123 ALA A CA 1
ATOM 879 C C . ALA A 1 123 ? -23.855 -3.447 17.013 1.00 36.50 123 ALA A C 1
ATOM 881 O O . ALA A 1 123 ? -23.995 -4.118 15.961 1.00 36.50 123 ALA A O 1
#

Radius of gyration: 16.4 Å; chains: 1; bounding box: 40×24×47 Å

Sequence (123 aa):
CPTGRAALRRLADSSSTTPRGRALALRSLAALPAGLLRRTLVVVDEELGADPDQRVGVPTLLVCGAADAADVRASMRRWAAHDGLALHEIPGAGHLVTVDAPEEVTGLLLGLLTGALTGPGRA